Protein AF-A0A8S3HBS7-F1 (afdb_monomer_lite)

InterPro domains:
  IPR002999 Tudor domain [PF00567] (1-76)
  IPR002999 Tudor domain [PS50304] (16-75)
  IPR002999 Tudor domain [SM00333] (15-73)
  IPR050621 Tudor domain-containing [PTHR22948] (1-76)

Secondary structure (DSSP, 8-state):
-HHHHHTSPPPPTT--PPTT-EEEEE-TTT--EEEEEEEEESSSSEEEEEETTT--EEEEEGGGEEEPPGGG----

Structure (mmCIF, N/CA/C/O backbone):
data_AF-A0A8S3HBS7-F1
#
_entry.id   AF-A0A8S3HBS7-F1
#
loop_
_atom_site.group_PDB
_atom_site.id
_atom_site.type_symbol
_atom_site.label_atom_id
_atom_site.label_alt_id
_atom_site.label_comp_id
_atom_site.label_asym_id
_atom_site.label_entity_id
_atom_site.label_seq_id
_atom_site.pdbx_PDB_ins_code
_atom_site.Cartn_x
_atom_site.Cartn_y
_atom_site.Cartn_z
_atom_site.occupancy
_atom_site.B_iso_or_equiv
_atom_site.auth_seq_id
_atom_site.auth_comp_id
_atom_site.auth_asym_id
_atom_site.auth_atom_id
_atom_site.pdbx_PDB_model_num
ATOM 1 N N . MET A 1 1 ? 5.082 -12.236 -3.378 1.00 87.19 1 MET A N 1
ATOM 2 C CA . MET A 1 1 ? 4.304 -11.069 -2.915 1.00 87.19 1 MET A CA 1
ATOM 3 C C . MET A 1 1 ? 3.806 -11.266 -1.489 1.00 87.19 1 MET A C 1
ATOM 5 O O . MET A 1 1 ? 4.241 -10.519 -0.629 1.00 87.19 1 MET A O 1
ATOM 9 N N . ASN A 1 2 ? 2.985 -12.291 -1.219 1.00 92.00 2 ASN A N 1
ATOM 10 C CA . ASN A 1 2 ? 2.449 -12.571 0.121 1.00 92.00 2 ASN A CA 1
ATOM 11 C C . ASN A 1 2 ? 3.521 -12.727 1.206 1.00 92.00 2 ASN A C 1
ATOM 13 O O . ASN A 1 2 ? 3.521 -11.931 2.138 1.00 92.00 2 ASN A O 1
ATOM 17 N N . ASP A 1 3 ? 4.460 -13.667 1.064 1.00 93.00 3 ASP A N 1
ATOM 18 C CA . ASP A 1 3 ? 5.502 -13.876 2.086 1.00 93.00 3 ASP A CA 1
ATOM 19 C C . ASP A 1 3 ? 6.361 -12.624 2.297 1.00 93.00 3 ASP A C 1
ATOM 21 O O . ASP A 1 3 ? 6.654 -12.253 3.425 1.00 93.00 3 ASP A O 1
ATOM 25 N N . TYR A 1 4 ? 6.689 -11.929 1.203 1.00 93.12 4 TYR A N 1
ATOM 26 C CA . TYR A 1 4 ? 7.483 -10.702 1.227 1.00 93.12 4 TYR A CA 1
ATOM 27 C C . TYR A 1 4 ? 6.788 -9.585 2.017 1.00 93.12 4 TYR A C 1
ATOM 29 O O . TYR A 1 4 ? 7.349 -9.075 2.979 1.00 93.12 4 TYR A O 1
ATOM 37 N N . TYR A 1 5 ? 5.555 -9.216 1.656 1.00 93.44 5 TYR A N 1
ATOM 38 C CA . TYR A 1 5 ? 4.877 -8.081 2.290 1.00 93.44 5 TYR A CA 1
ATOM 39 C C . TYR A 1 5 ? 4.278 -8.406 3.662 1.00 93.44 5 TYR A C 1
ATOM 41 O O . TYR A 1 5 ? 4.115 -7.494 4.471 1.00 93.44 5 TYR A O 1
ATOM 49 N N . SER A 1 6 ? 4.025 -9.684 3.971 1.00 92.25 6 SER A N 1
ATOM 50 C CA . SER A 1 6 ? 3.540 -10.108 5.298 1.00 92.25 6 SER A CA 1
ATOM 51 C C . SER A 1 6 ? 4.545 -9.837 6.416 1.00 92.25 6 SER A C 1
ATOM 53 O O . SER A 1 6 ? 4.152 -9.734 7.573 1.00 92.25 6 SER A O 1
ATOM 55 N N . THR A 1 7 ? 5.828 -9.701 6.078 1.00 90.94 7 THR A N 1
ATOM 56 C CA . THR A 1 7 ? 6.896 -9.371 7.030 1.00 90.94 7 THR A CA 1
ATOM 57 C C . THR A 1 7 ? 7.363 -7.919 6.937 1.00 90.94 7 THR A C 1
ATOM 59 O O . THR A 1 7 ? 8.273 -7.536 7.663 1.00 90.94 7 THR A O 1
ATOM 62 N N . THR A 1 8 ? 6.792 -7.108 6.037 1.00 88.69 8 THR A N 1
ATOM 63 C CA . THR A 1 8 ? 7.179 -5.693 5.887 1.00 88.69 8 THR A CA 1
ATOM 64 C C . THR A 1 8 ? 6.366 -4.788 6.797 1.00 88.69 8 THR A C 1
ATOM 66 O O . THR A 1 8 ? 5.131 -4.855 6.822 1.00 88.69 8 THR A O 1
ATOM 69 N N . ASP A 1 9 ? 7.053 -3.869 7.470 1.00 86.88 9 ASP A N 1
ATOM 70 C CA . ASP A 1 9 ? 6.406 -2.850 8.286 1.00 86.88 9 ASP A CA 1
ATOM 71 C C . ASP A 1 9 ? 5.430 -1.993 7.465 1.00 86.88 9 ASP A C 1
ATOM 73 O O . ASP A 1 9 ? 5.685 -1.718 6.284 1.00 86.88 9 ASP A O 1
ATOM 77 N N . PRO A 1 10 ? 4.302 -1.567 8.064 1.00 84.38 10 PRO A N 1
ATOM 78 C CA . PRO A 1 10 ? 3.426 -0.575 7.463 1.00 84.38 10 PRO A CA 1
ATOM 79 C C . PRO A 1 10 ? 4.192 0.692 7.111 1.00 84.38 10 PRO A C 1
AT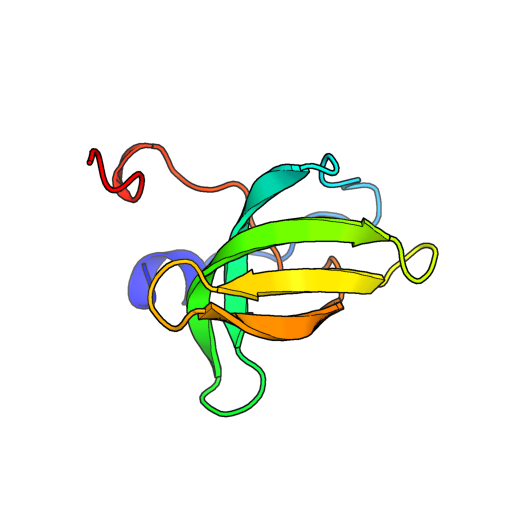OM 81 O O . PRO A 1 10 ? 5.085 1.105 7.856 1.00 84.38 10 PRO A O 1
ATOM 84 N N . PRO A 1 11 ? 3.858 1.334 5.978 1.00 82.06 11 PRO A N 1
ATOM 85 C CA . PRO A 1 11 ? 4.434 2.622 5.683 1.00 82.06 11 PRO A CA 1
ATOM 86 C C . PRO A 1 11 ? 4.039 3.595 6.797 1.00 82.06 11 PRO A C 1
ATOM 88 O O . PRO A 1 11 ? 2.974 3.477 7.410 1.00 82.06 11 PRO A O 1
ATOM 91 N N . SER A 1 12 ? 4.913 4.566 7.061 1.00 78.38 12 SER A N 1
ATOM 92 C CA . SER A 1 12 ? 4.613 5.651 7.997 1.00 78.38 12 SER A CA 1
ATOM 93 C C . SER A 1 12 ? 3.278 6.308 7.644 1.00 78.38 12 SER A C 1
ATOM 95 O O . SER A 1 12 ? 2.942 6.420 6.471 1.00 78.38 12 SER A O 1
ATOM 97 N N . ILE A 1 13 ? 2.551 6.830 8.632 1.00 71.56 13 ILE A N 1
ATOM 98 C CA . ILE A 1 13 ? 1.294 7.567 8.407 1.00 71.56 13 ILE A CA 1
ATOM 99 C C . ILE A 1 13 ? 1.479 8.816 7.522 1.00 71.56 13 ILE A C 1
ATOM 101 O O . ILE A 1 13 ? 0.517 9.353 6.987 1.00 71.56 13 ILE A O 1
ATOM 105 N N . LEU A 1 14 ? 2.725 9.274 7.349 1.00 75.75 14 LEU A N 1
ATOM 106 C CA . LEU A 1 14 ? 3.103 10.351 6.428 1.00 75.75 14 LEU A CA 1
ATOM 107 C C . LEU A 1 14 ? 3.233 9.886 4.969 1.00 75.75 14 LEU A C 1
ATOM 109 O O . LEU A 1 14 ? 3.422 10.711 4.074 1.00 75.75 14 LEU A O 1
ATOM 113 N N . TYR A 1 15 ? 3.164 8.580 4.717 1.00 79.81 15 TYR A N 1
ATOM 114 C CA . TYR A 1 15 ? 3.154 8.021 3.377 1.00 79.81 15 TYR A CA 1
ATOM 115 C C . TYR A 1 15 ? 1.858 8.404 2.674 1.00 79.81 15 TYR A C 1
ATOM 117 O O . TYR A 1 15 ? 0.772 7.958 3.038 1.00 79.81 15 TYR A O 1
ATOM 125 N N . LYS A 1 16 ? 1.999 9.229 1.637 1.00 86.19 16 LYS A N 1
ATOM 126 C CA . LYS A 1 16 ? 0.910 9.609 0.743 1.00 86.19 16 LYS A CA 1
ATOM 127 C C . LYS A 1 16 ? 1.085 8.897 -0.596 1.00 86.19 16 LYS A C 1
ATOM 129 O O . LYS A 1 16 ? 1.820 9.403 -1.447 1.00 86.19 16 LYS A O 1
ATOM 134 N N . PRO A 1 17 ? 0.469 7.716 -0.785 1.00 89.75 17 PRO A N 1
ATOM 135 C CA . PRO A 1 17 ? 0.478 7.032 -2.071 1.00 89.75 17 PRO A CA 1
ATOM 136 C C . PRO A 1 17 ? -0.053 7.936 -3.191 1.00 89.75 17 PRO A C 1
ATOM 138 O O . PRO A 1 17 ? -0.982 8.720 -2.998 1.00 89.75 17 PRO A O 1
ATOM 141 N N . MET A 1 18 ? 0.537 7.840 -4.379 1.00 92.94 18 MET A N 1
ATOM 142 C CA . MET A 1 18 ? 0.124 8.667 -5.509 1.00 92.94 18 MET A CA 1
ATOM 143 C C . MET A 1 18 ? -1.138 8.088 -6.155 1.00 92.94 18 MET A C 1
ATOM 145 O O . MET A 1 18 ? -1.189 6.891 -6.453 1.00 92.94 18 MET A O 1
ATOM 149 N N . GLU A 1 19 ? -2.139 8.926 -6.420 1.00 94.62 19 GLU A N 1
ATOM 150 C CA . GLU A 1 19 ? -3.289 8.511 -7.225 1.00 94.62 19 GLU A CA 1
ATOM 151 C C . GLU A 1 19 ? -2.840 8.012 -8.601 1.00 94.62 19 GLU A C 1
ATOM 153 O O . GLU A 1 19 ? -1.827 8.441 -9.154 1.00 94.62 19 GLU A O 1
ATOM 158 N N . MET A 1 20 ? -3.595 7.070 -9.154 1.00 93.69 20 MET A N 1
ATOM 159 C CA . MET A 1 20 ? -3.351 6.412 -10.436 1.00 93.69 20 MET A CA 1
ATOM 160 C C . MET A 1 20 ? -2.090 5.539 -10.508 1.00 93.69 20 MET A C 1
ATOM 162 O O . MET A 1 20 ? -1.907 4.887 -11.542 1.00 93.69 20 MET A O 1
ATOM 166 N N . SER A 1 21 ? -1.283 5.460 -9.443 1.00 93.88 21 SER A N 1
ATOM 167 C CA . SER A 1 21 ? -0.109 4.581 -9.347 1.00 93.88 21 SER A CA 1
ATOM 168 C C . SER A 1 21 ? -0.463 3.147 -8.922 1.00 93.88 21 SER A C 1
ATOM 170 O O . SER A 1 21 ? -1.514 2.893 -8.324 1.00 93.88 21 SER A O 1
ATOM 172 N N . CYS A 1 22 ? 0.417 2.197 -9.256 1.00 94.44 22 CYS A N 1
ATOM 173 C CA . CYS A 1 22 ? 0.317 0.812 -8.800 1.00 94.44 22 CYS A CA 1
ATOM 174 C C . CYS A 1 22 ? 0.938 0.641 -7.409 1.00 94.44 22 CYS A C 1
ATOM 176 O O . CYS A 1 22 ? 1.967 1.239 -7.092 1.00 94.44 22 CYS A O 1
ATOM 178 N N . CYS A 1 23 ? 0.345 -0.234 -6.606 1.00 94.75 23 CYS A N 1
ATOM 179 C CA . CYS A 1 23 ? 0.808 -0.591 -5.275 1.00 94.75 23 CYS A CA 1
ATOM 180 C C . CYS A 1 23 ? 0.619 -2.089 -5.010 1.00 94.75 23 CYS A C 1
ATOM 182 O O . CYS A 1 23 ? -0.070 -2.803 -5.745 1.00 94.75 23 CYS A O 1
ATOM 184 N N . ALA A 1 24 ? 1.237 -2.556 -3.933 1.00 95.25 24 ALA A N 1
ATOM 185 C CA . ALA A 1 24 ? 0.832 -3.778 -3.266 1.00 95.25 24 ALA A CA 1
ATOM 186 C C . ALA A 1 24 ? -0.230 -3.427 -2.218 1.00 95.25 24 ALA A C 1
ATOM 188 O O . ALA A 1 24 ? -0.018 -2.511 -1.424 1.00 95.25 24 ALA A O 1
ATOM 189 N N . ALA A 1 25 ? -1.348 -4.146 -2.207 1.00 95.69 25 ALA A N 1
ATOM 190 C CA . ALA A 1 25 ? -2.431 -3.931 -1.253 1.00 95.69 25 ALA A CA 1
ATOM 191 C C . ALA A 1 25 ? -2.863 -5.248 -0.611 1.00 95.69 25 ALA A C 1
ATOM 193 O O . ALA A 1 25 ? -2.988 -6.261 -1.310 1.00 95.69 25 ALA A O 1
ATOM 194 N N . ARG A 1 26 ? -3.113 -5.228 0.703 1.00 96.12 26 ARG A N 1
ATOM 195 C CA . ARG A 1 26 ? -3.699 -6.366 1.418 1.00 96.12 26 ARG A CA 1
ATOM 196 C C . ARG A 1 26 ? -5.216 -6.370 1.235 1.00 96.12 26 ARG A C 1
ATOM 198 O O . ARG A 1 26 ? -5.875 -5.394 1.571 1.00 96.12 26 ARG A O 1
ATOM 205 N N . TYR A 1 27 ? -5.750 -7.453 0.684 1.00 95.56 27 TYR A N 1
ATOM 206 C CA . TYR A 1 27 ? -7.183 -7.647 0.479 1.00 95.56 27 TYR A CA 1
ATOM 207 C C . TYR A 1 27 ? -7.860 -8.021 1.797 1.00 95.56 27 TYR A C 1
ATOM 209 O O . TYR A 1 27 ? -7.416 -8.944 2.486 1.00 95.56 27 TYR A O 1
ATOM 217 N N . SER A 1 28 ? -8.924 -7.308 2.168 1.00 94.88 28 SER A N 1
ATOM 218 C CA . SER A 1 28 ? -9.565 -7.480 3.483 1.00 94.88 28 SER A CA 1
ATOM 219 C C . SER A 1 28 ? -10.225 -8.847 3.682 1.00 94.88 28 SER A C 1
ATOM 221 O O . SER A 1 28 ? -10.327 -9.314 4.816 1.00 94.88 28 SER A O 1
ATOM 223 N N . VAL A 1 29 ? -10.652 -9.512 2.603 1.00 94.25 29 VAL A N 1
ATOM 224 C CA . VAL A 1 29 ? -11.400 -10.779 2.685 1.00 94.25 29 VAL A CA 1
ATOM 225 C C . VAL A 1 29 ? -10.504 -11.964 3.046 1.00 94.25 29 VAL A C 1
ATOM 227 O O . VAL A 1 29 ? -10.903 -12.811 3.842 1.00 94.25 29 VAL A O 1
ATOM 230 N N . ASP A 1 30 ? -9.302 -12.047 2.474 1.00 94.69 30 ASP A N 1
ATOM 231 C CA . ASP A 1 30 ? -8.405 -13.200 2.643 1.00 94.69 30 ASP A CA 1
ATOM 232 C C . ASP A 1 30 ? -7.053 -12.849 3.280 1.00 94.69 30 ASP A C 1
ATOM 234 O O . ASP A 1 30 ? -6.235 -13.739 3.519 1.00 94.69 30 ASP A O 1
ATOM 238 N N . ASN A 1 31 ? -6.830 -11.569 3.594 1.00 94.31 31 ASN A N 1
ATOM 239 C CA . ASN A 1 31 ? -5.592 -11.029 4.152 1.00 94.31 31 ASN A CA 1
ATOM 240 C C . ASN A 1 31 ? -4.349 -11.256 3.278 1.00 94.31 31 ASN A C 1
ATOM 242 O O . ASN A 1 31 ? -3.226 -11.223 3.788 1.00 94.31 31 ASN A O 1
ATOM 246 N N . ARG A 1 32 ? -4.527 -11.458 1.969 1.00 94.81 32 ARG A N 1
ATOM 247 C CA . ARG A 1 32 ? -3.426 -11.651 1.022 1.00 94.81 32 ARG A CA 1
ATOM 248 C C . ARG A 1 32 ? -3.062 -10.364 0.294 1.00 94.81 32 ARG A C 1
ATOM 250 O O . ARG A 1 32 ? -3.879 -9.472 0.097 1.00 94.81 32 ARG A O 1
ATOM 257 N N . TRP A 1 33 ? -1.802 -10.280 -0.109 1.00 94.94 33 TRP A N 1
ATOM 258 C CA . TRP A 1 33 ? -1.218 -9.176 -0.855 1.00 94.94 33 TRP A CA 1
ATOM 259 C C . TRP A 1 33 ? -1.334 -9.398 -2.356 1.00 94.94 33 TRP A C 1
ATOM 261 O O . TRP A 1 33 ? -0.879 -10.422 -2.876 1.00 94.94 33 TRP A O 1
ATOM 271 N N . TYR A 1 34 ? -1.864 -8.388 -3.036 1.00 94.38 34 TYR A N 1
ATOM 272 C CA . TYR A 1 34 ? -2.089 -8.378 -4.477 1.00 94.38 34 TYR A CA 1
ATOM 273 C C . TYR A 1 34 ? 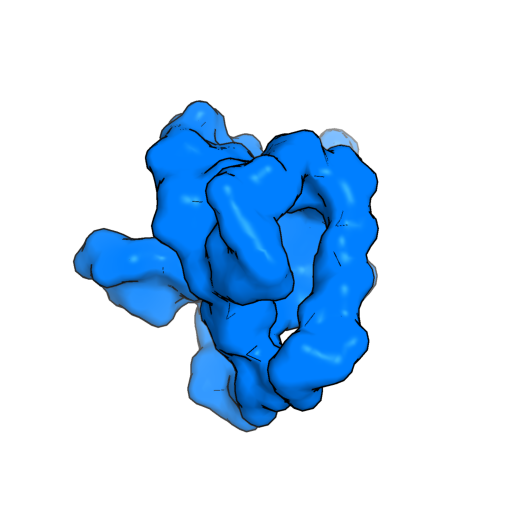-1.604 -7.072 -5.102 1.00 94.38 34 TYR A C 1
ATOM 275 O O . TYR A 1 34 ? -1.451 -6.053 -4.423 1.00 94.38 34 TYR A O 1
ATOM 283 N N . CYS A 1 35 ? -1.389 -7.090 -6.417 1.00 94.56 35 CYS A N 1
ATOM 284 C CA . CYS A 1 35 ? -1.150 -5.870 -7.180 1.00 94.56 35 CYS A CA 1
ATOM 285 C C . CYS A 1 35 ? -2.467 -5.104 -7.349 1.00 94.56 35 CYS A C 1
ATOM 287 O O . CYS A 1 35 ? -3.447 -5.645 -7.868 1.00 94.56 35 CYS A O 1
ATOM 289 N N . ALA A 1 36 ? -2.476 -3.837 -6.955 1.00 95.50 36 ALA A N 1
ATOM 290 C CA . ALA A 1 36 ? -3.625 -2.955 -7.084 1.00 95.50 36 ALA A CA 1
ATOM 291 C C . ALA A 1 36 ? -3.221 -1.606 -7.684 1.00 95.50 36 ALA A C 1
ATOM 293 O O . ALA A 1 36 ? -2.047 -1.235 -7.709 1.00 95.50 36 ALA A O 1
ATOM 294 N N . ARG A 1 37 ? -4.210 -0.858 -8.167 1.00 95.75 37 ARG A N 1
ATOM 295 C CA . ARG A 1 37 ? -4.068 0.540 -8.570 1.00 95.75 37 ARG A CA 1
ATOM 296 C C . ARG A 1 37 ? -4.844 1.426 -7.610 1.00 95.75 37 ARG A C 1
ATOM 298 O O . ARG A 1 37 ? -6.030 1.186 -7.390 1.00 95.75 37 ARG A O 1
ATOM 305 N N . ILE A 1 38 ? -4.196 2.470 -7.102 1.00 96.81 38 ILE A N 1
ATOM 306 C CA . ILE A 1 38 ? -4.867 3.533 -6.350 1.00 96.81 38 ILE A CA 1
ATOM 307 C C . ILE A 1 38 ? -5.665 4.359 -7.353 1.00 96.81 38 ILE A C 1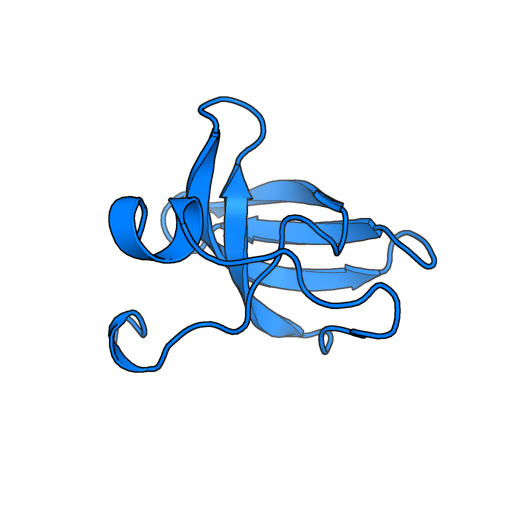
ATOM 309 O O . ILE A 1 38 ? -5.085 4.961 -8.252 1.00 96.81 38 ILE A O 1
ATOM 313 N N . LYS A 1 39 ? -6.990 4.380 -7.241 1.00 96.50 39 LYS A N 1
ATOM 314 C CA . LYS A 1 39 ? -7.842 5.189 -8.121 1.00 96.50 39 LYS A CA 1
ATOM 315 C C . LYS A 1 39 ? -7.931 6.622 -7.624 1.00 96.50 39 LYS A C 1
ATOM 317 O O . LYS A 1 39 ? -7.661 7.541 -8.388 1.00 96.50 39 LYS A O 1
ATOM 322 N N . ARG A 1 40 ? -8.306 6.789 -6.357 1.00 95.56 40 ARG A N 1
ATOM 323 C CA . ARG A 1 40 ? -8.482 8.091 -5.710 1.00 95.56 40 ARG A CA 1
ATOM 324 C C . ARG A 1 40 ? -8.493 7.967 -4.196 1.00 95.56 40 ARG A C 1
ATOM 326 O O . ARG A 1 40 ? -8.804 6.892 -3.680 1.00 95.56 40 ARG A O 1
ATOM 333 N N . TYR A 1 41 ? -8.239 9.064 -3.500 1.00 95.62 41 TYR A N 1
ATOM 334 C CA . TYR A 1 41 ? -8.522 9.163 -2.069 1.00 95.62 41 TYR A CA 1
ATOM 335 C C . TYR A 1 41 ? -10.027 9.285 -1.815 1.00 95.62 41 TYR A C 1
ATOM 337 O O . TYR A 1 41 ? -10.715 10.081 -2.457 1.00 95.62 41 TYR A O 1
ATOM 345 N N . SER A 1 42 ? -10.539 8.500 -0.869 1.00 94.94 42 SER A N 1
ATOM 346 C CA . SER A 1 42 ? -11.889 8.677 -0.314 1.00 94.94 42 SER A CA 1
ATOM 347 C C . SER A 1 42 ? -11.869 9.464 1.002 1.00 94.94 42 SER A C 1
ATOM 349 O O . SER A 1 42 ? -12.878 10.057 1.379 1.00 94.94 42 SER A O 1
ATOM 351 N N . SER A 1 43 ? -10.715 9.531 1.676 1.00 93.81 43 SER A N 1
ATOM 352 C CA . SER A 1 43 ? -10.449 10.383 2.845 1.00 93.81 43 SER A CA 1
ATOM 353 C C . SER A 1 43 ? -8.945 10.677 2.973 1.00 93.81 43 SER A C 1
ATOM 355 O O . SER A 1 43 ? -8.175 10.339 2.082 1.00 93.81 43 SER A O 1
ATOM 357 N N . GLU A 1 44 ? -8.490 11.271 4.080 1.00 90.50 44 GLU A N 1
ATOM 358 C CA . GLU A 1 44 ? -7.053 11.487 4.332 1.00 90.50 44 GLU A CA 1
ATOM 359 C C . GLU A 1 44 ? -6.249 10.185 4.512 1.00 90.50 44 GLU A C 1
ATOM 361 O O . GLU A 1 44 ? -5.034 10.187 4.319 1.00 90.50 44 GLU A O 1
ATOM 366 N N . ILE A 1 45 ? -6.917 9.085 4.878 1.00 92.38 45 ILE A N 1
ATOM 367 C CA . ILE A 1 45 ? -6.288 7.806 5.258 1.00 92.38 45 ILE A CA 1
ATOM 368 C C . ILE A 1 45 ? -6.845 6.594 4.497 1.00 92.38 45 ILE A C 1
ATOM 370 O O . ILE A 1 45 ? -6.405 5.467 4.730 1.00 92.38 45 ILE A O 1
ATOM 374 N N . ALA A 1 46 ? -7.792 6.808 3.583 1.00 94.25 46 ALA A N 1
ATOM 375 C CA . ALA A 1 46 ? -8.425 5.750 2.802 1.00 94.25 46 ALA A CA 1
ATOM 376 C C . ALA A 1 46 ? -8.429 6.078 1.307 1.00 94.25 46 ALA A C 1
ATOM 378 O O . ALA A 1 46 ? -8.559 7.239 0.902 1.00 94.25 46 ALA A O 1
ATOM 379 N N . VAL A 1 47 ? -8.289 5.034 0.492 1.00 96.81 47 VAL A N 1
ATOM 380 C CA . VAL A 1 47 ? -8.268 5.123 -0.969 1.00 96.81 47 VAL A CA 1
ATOM 381 C C . VAL A 1 47 ? -9.153 4.056 -1.598 1.00 96.81 47 VAL A C 1
ATOM 383 O O . VAL A 1 47 ? -9.271 2.941 -1.095 1.00 96.81 47 VAL A O 1
ATOM 386 N N . GLU A 1 48 ? -9.719 4.376 -2.756 1.00 97.69 48 GLU A N 1
ATOM 387 C CA . GLU A 1 48 ? -10.337 3.387 -3.630 1.00 97.69 48 GLU A CA 1
ATOM 388 C C . GLU A 1 48 ? -9.242 2.646 -4.412 1.00 97.69 48 GLU A C 1
ATOM 390 O O . GLU A 1 48 ? -8.455 3.256 -5.143 1.00 97.69 48 GLU A O 1
ATOM 395 N N . LEU A 1 49 ? -9.209 1.324 -4.283 1.00 97.25 49 LEU A N 1
ATOM 396 C CA . LEU A 1 49 ? -8.293 0.418 -4.963 1.00 97.25 49 LEU A CA 1
ATOM 397 C C . LEU A 1 49 ? -9.021 -0.349 -6.065 1.00 97.25 49 LEU A C 1
ATOM 399 O O . LEU A 1 49 ? -10.222 -0.613 -5.974 1.00 97.25 49 LEU A O 1
ATOM 403 N N . ALA A 1 50 ? -8.283 -0.740 -7.100 1.00 96.56 50 ALA A N 1
ATOM 404 C CA . ALA A 1 50 ? -8.699 -1.783 -8.032 1.00 96.56 50 ALA A CA 1
ATOM 405 C C . ALA A 1 50 ? -7.607 -2.838 -8.164 1.00 96.56 50 ALA A C 1
ATOM 407 O O . ALA A 1 50 ? -6.478 -2.518 -8.544 1.00 96.56 50 ALA A O 1
ATOM 408 N N . TYR A 1 51 ? -7.949 -4.086 -7.861 1.00 94.94 51 TYR A N 1
ATOM 409 C CA . TYR A 1 51 ? -7.025 -5.210 -7.941 1.00 94.94 51 TYR A CA 1
ATOM 410 C C . TYR A 1 51 ? -6.827 -5.622 -9.394 1.00 94.94 51 TYR A C 1
ATOM 412 O O . TYR A 1 51 ? -7.785 -5.932 -10.100 1.00 94.94 51 TYR A O 1
ATOM 420 N N . LEU A 1 52 ? -5.575 -5.624 -9.852 1.00 91.44 52 LEU A N 1
ATOM 421 C CA . LEU A 1 52 ? -5.256 -5.777 -11.274 1.00 91.44 52 LEU A CA 1
ATOM 422 C C . LEU A 1 52 ? -5.597 -7.171 -11.814 1.00 91.44 52 LEU A C 1
ATOM 424 O O . LEU A 1 52 ? -5.914 -7.308 -12.989 1.00 91.44 52 LEU A O 1
ATOM 428 N N . GLU A 1 53 ? -5.543 -8.196 -10.964 1.00 84.81 53 GLU A N 1
ATOM 429 C CA . GLU A 1 53 ? -5.753 -9.593 -11.369 1.00 84.81 53 GLU A CA 1
ATOM 430 C C . GLU A 1 53 ? -7.232 -9.997 -11.404 1.00 84.81 53 GLU A C 1
ATOM 432 O O . GLU A 1 53 ? -7.609 -10.891 -12.156 1.00 84.81 53 GLU A O 1
ATOM 437 N N . TYR A 1 54 ? -8.070 -9.326 -10.614 1.00 87.31 54 TYR A N 1
ATOM 438 C CA . TYR A 1 54 ? -9.465 -9.717 -10.392 1.00 87.31 54 TYR A CA 1
ATOM 439 C C . TYR A 1 54 ? -10.468 -8.653 -10.847 1.00 87.31 54 TYR A C 1
ATOM 441 O O . TYR A 1 54 ? -11.655 -8.941 -10.988 1.00 87.31 54 TYR A O 1
ATOM 449 N N . GLY A 1 55 ? -10.016 -7.416 -11.067 1.00 87.94 55 GLY A N 1
ATOM 450 C CA . GLY A 1 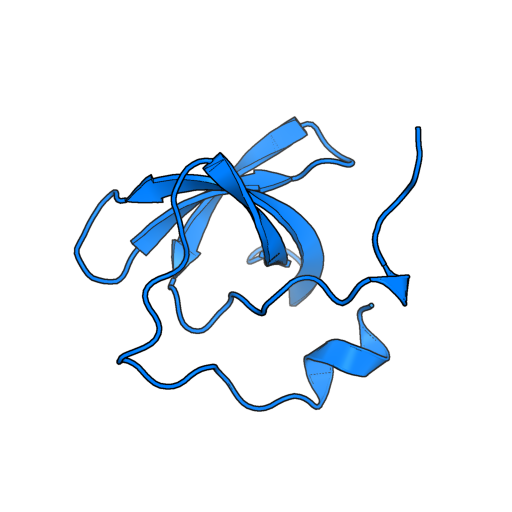55 ? -10.850 -6.294 -11.495 1.00 87.94 55 GLY A CA 1
ATOM 451 C C . GLY A 1 55 ? -11.817 -5.772 -10.429 1.00 87.94 55 GLY A C 1
ATOM 452 O O . GLY A 1 55 ? -12.520 -4.797 -10.688 1.00 87.94 55 GLY A O 1
ATOM 453 N N . ASN A 1 56 ? -11.861 -6.380 -9.239 1.00 94.19 56 ASN A N 1
ATOM 454 C CA . ASN A 1 56 ? -12.694 -5.905 -8.144 1.00 94.19 56 ASN A CA 1
ATOM 455 C C . ASN A 1 56 ? -12.118 -4.631 -7.516 1.00 94.19 56 ASN A C 1
ATOM 457 O O . ASN A 1 56 ? -10.908 -4.382 -7.517 1.00 94.19 56 ASN A O 1
ATOM 461 N N . ASN A 1 57 ? -13.025 -3.844 -6.948 1.00 95.62 57 ASN A N 1
ATOM 462 C CA . ASN A 1 57 ? -12.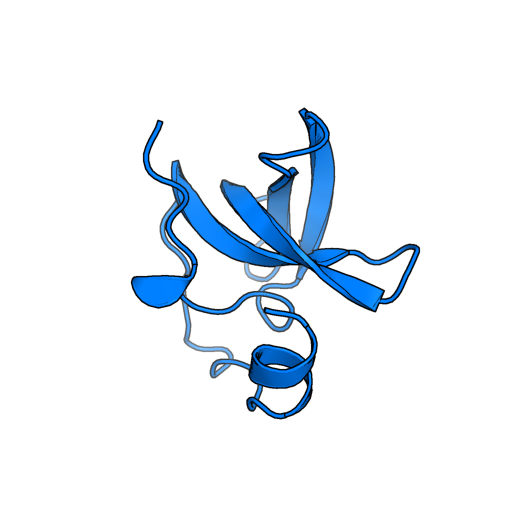726 -2.625 -6.223 1.00 95.62 57 ASN A CA 1
ATOM 463 C C . ASN A 1 57 ? -12.924 -2.816 -4.720 1.00 95.62 57 ASN A C 1
ATOM 465 O O . ASN A 1 57 ? -13.784 -3.585 -4.295 1.00 95.62 57 ASN A O 1
ATOM 469 N N . GLU A 1 58 ? -12.159 -2.063 -3.941 1.00 95.94 58 GLU A N 1
ATOM 470 C CA . GLU A 1 58 ? -12.255 -2.006 -2.483 1.00 95.94 58 GLU A CA 1
ATOM 471 C C . GLU A 1 58 ? -11.846 -0.618 -1.991 1.00 95.94 58 GLU A C 1
ATOM 473 O O . GLU A 1 58 ? -11.035 0.054 -2.627 1.00 95.94 58 GLU A O 1
ATOM 478 N N . GLU A 1 59 ? -12.387 -0.201 -0.850 1.00 96.94 59 GLU A N 1
ATOM 479 C CA . GLU A 1 59 ? -11.801 0.878 -0.063 1.00 96.94 59 GLU A CA 1
ATOM 480 C C . GLU A 1 59 ? -10.751 0.305 0.897 1.00 96.94 59 GLU A C 1
ATOM 482 O O . GLU A 1 59 ? -11.072 -0.518 1.751 1.00 96.94 59 GLU A O 1
ATOM 487 N N . GLY A 1 60 ? -9.497 0.730 0.742 1.00 94.94 60 GLY A N 1
ATOM 488 C CA . GLY A 1 60 ? -8.375 0.276 1.559 1.00 94.94 60 GLY A CA 1
ATOM 489 C C . GLY A 1 60 ? -7.760 1.406 2.379 1.00 94.94 60 GLY A C 1
ATOM 490 O O . GLY A 1 60 ? -7.719 2.560 1.948 1.00 94.94 60 GLY A O 1
ATOM 491 N N . HIS A 1 61 ? -7.238 1.068 3.558 1.00 94.94 61 HIS A N 1
ATOM 492 C CA . HIS A 1 61 ? -6.511 2.005 4.413 1.00 94.94 61 HIS A CA 1
ATOM 493 C C . HIS A 1 61 ? -5.051 2.151 3.957 1.00 94.94 61 HIS A C 1
ATOM 495 O O . HIS A 1 61 ? -4.418 1.167 3.572 1.00 94.94 61 HIS A O 1
ATOM 501 N N . ILE A 1 62 ? -4.467 3.350 4.047 1.00 93.75 62 ILE A N 1
ATOM 502 C CA . ILE A 1 62 ? -3.095 3.608 3.559 1.00 93.75 62 ILE A CA 1
ATOM 503 C C . ILE A 1 62 ? -2.013 2.754 4.246 1.00 93.75 62 ILE A C 1
ATOM 505 O O . ILE A 1 62 ? -0.968 2.495 3.653 1.00 93.75 62 ILE A O 1
ATOM 509 N N . THR A 1 63 ? -2.260 2.265 5.467 1.00 93.25 63 THR A N 1
ATOM 510 C CA . THR A 1 63 ? -1.338 1.358 6.187 1.00 93.25 63 THR A CA 1
ATOM 511 C C . THR A 1 63 ? -1.328 -0.062 5.623 1.00 93.25 63 THR A C 1
ATOM 513 O O . THR A 1 63 ? -0.404 -0.826 5.900 1.00 93.25 63 THR A O 1
ATOM 516 N N . GLU A 1 64 ? -2.331 -0.414 4.820 1.00 94.75 64 GLU A N 1
ATOM 517 C CA . GLU A 1 64 ? -2.465 -1.702 4.130 1.00 94.75 64 GLU A CA 1
ATOM 518 C C . GLU A 1 64 ? -1.901 -1.662 2.709 1.00 94.75 64 GLU A C 1
ATOM 520 O O . GLU A 1 64 ? -2.052 -2.610 1.937 1.00 94.75 64 GLU A O 1
ATOM 525 N N . LEU A 1 65 ? -1.231 -0.561 2.366 1.00 94.88 65 LEU A N 1
ATOM 526 C CA . LEU A 1 65 ? -0.556 -0.369 1.096 1.00 94.88 65 LEU A CA 1
ATOM 527 C C . LEU A 1 65 ? 0.951 -0.454 1.280 1.00 94.88 65 LEU A C 1
ATOM 529 O O . LEU A 1 65 ? 1.501 -0.095 2.324 1.00 94.88 65 LEU A O 1
ATOM 533 N N . ARG A 1 66 ? 1.637 -0.913 0.241 1.00 94.19 66 ARG A N 1
ATOM 534 C CA . ARG A 1 66 ? 3.092 -0.844 0.120 1.00 94.19 6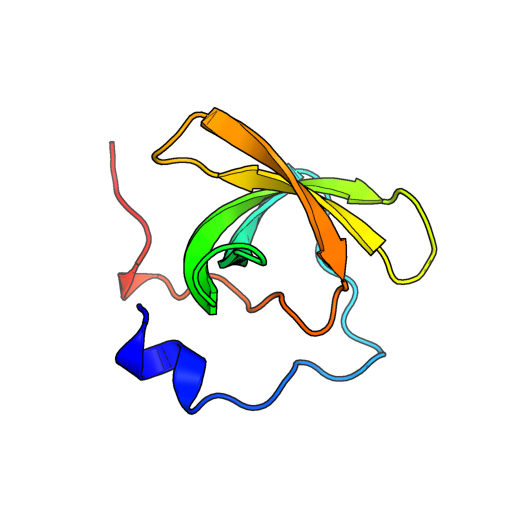6 ARG A CA 1
ATOM 535 C C . ARG A 1 66 ? 3.460 -0.394 -1.292 1.00 94.19 66 ARG A C 1
ATOM 537 O O . ARG A 1 66 ? 2.721 -0.698 -2.236 1.00 94.19 66 ARG A O 1
ATOM 544 N N . PRO A 1 67 ? 4.606 0.285 -1.468 1.00 92.56 67 PRO A N 1
ATOM 545 C CA . PRO A 1 67 ? 5.186 0.469 -2.790 1.00 92.56 67 PRO A CA 1
ATOM 546 C C . PRO A 1 67 ? 5.297 -0.881 -3.502 1.00 92.56 67 PRO A C 1
ATOM 548 O O . PRO A 1 67 ? 5.735 -1.866 -2.899 1.00 92.56 67 PRO A O 1
ATOM 551 N N . LEU A 1 68 ? 4.875 -0.931 -4.765 1.00 92.38 68 LEU A N 1
ATOM 552 C CA . LEU A 1 68 ? 5.012 -2.142 -5.561 1.00 92.38 68 LEU A CA 1
ATOM 553 C C . LEU A 1 68 ? 6.494 -2.348 -5.889 1.00 92.38 68 LEU A C 1
ATOM 555 O O . LEU A 1 68 ? 7.103 -1.511 -6.554 1.00 92.38 68 LEU A O 1
ATOM 559 N N . ASP A 1 69 ? 7.066 -3.448 -5.407 1.00 91.06 69 ASP A N 1
ATOM 560 C CA . ASP A 1 69 ? 8.437 -3.821 -5.730 1.00 91.06 69 ASP A CA 1
ATOM 561 C C . ASP A 1 69 ? 8.515 -4.141 -7.234 1.00 91.06 69 ASP A C 1
ATOM 563 O O . ASP A 1 69 ? 7.646 -4.864 -7.741 1.00 91.06 69 ASP A O 1
ATOM 567 N N . PRO A 1 70 ? 9.526 -3.635 -7.965 1.00 89.31 70 PRO A N 1
ATOM 568 C CA . PRO A 1 70 ? 9.719 -3.941 -9.377 1.00 89.31 70 PRO A CA 1
ATOM 569 C C . PRO A 1 70 ? 9.710 -5.438 -9.710 1.00 89.31 70 PRO A C 1
ATOM 571 O O . PRO A 1 70 ? 9.266 -5.810 -10.794 1.00 89.31 70 PRO A O 1
ATOM 574 N N . ALA A 1 71 ? 10.128 -6.304 -8.780 1.00 89.19 71 ALA A N 1
ATOM 575 C CA . ALA A 1 71 ? 10.085 -7.758 -8.942 1.00 89.19 71 ALA A CA 1
ATOM 576 C C . ALA A 1 71 ? 8.656 -8.330 -9.044 1.00 89.19 71 ALA A C 1
ATOM 578 O O . ALA A 1 71 ? 8.475 -9.447 -9.527 1.00 89.19 71 ALA A O 1
ATOM 579 N N . PHE A 1 72 ? 7.640 -7.584 -8.597 1.00 88.38 72 PHE A N 1
ATOM 580 C CA . PHE A 1 72 ? 6.223 -7.948 -8.700 1.00 88.38 72 PHE A CA 1
ATOM 581 C C . PHE A 1 72 ? 5.479 -7.172 -9.795 1.00 88.38 72 PHE A C 1
ATOM 583 O O . PHE A 1 72 ? 4.272 -7.356 -9.955 1.00 88.38 72 PHE A O 1
ATOM 590 N N . ILE A 1 73 ? 6.169 -6.333 -10.577 1.00 81.94 73 ILE A N 1
ATOM 591 C CA . ILE A 1 73 ? 5.574 -5.725 -11.769 1.00 81.94 73 ILE A CA 1
ATOM 592 C C . ILE A 1 73 ? 5.349 -6.838 -12.789 1.00 81.94 73 ILE A C 1
ATOM 594 O O . ILE A 1 73 ? 6.282 -7.351 -13.406 1.00 81.94 73 ILE A O 1
ATOM 598 N N . ARG A 1 74 ? 4.085 -7.215 -12.978 1.00 69.38 74 ARG A N 1
ATOM 599 C CA . ARG A 1 74 ? 3.700 -8.077 -14.091 1.00 69.38 74 ARG A CA 1
ATOM 600 C C . ARG A 1 74 ? 3.775 -7.233 -15.361 1.00 69.38 74 ARG A C 1
ATOM 602 O O . ARG A 1 74 ? 2.947 -6.348 -15.568 1.00 69.38 74 ARG A O 1
ATOM 609 N N . LEU A 1 75 ? 4.814 -7.464 -16.163 1.00 48.59 75 LEU A N 1
ATOM 610 C CA . LEU A 1 75 ? 4.862 -6.964 -17.533 1.00 48.59 75 LEU A CA 1
ATOM 611 C C . LEU A 1 75 ? 3.679 -7.575 -18.312 1.00 48.59 75 LEU A C 1
ATOM 613 O O . LEU A 1 75 ? 3.349 -8.738 -18.052 1.00 48.59 75 LEU A O 1
ATOM 617 N N . PRO A 1 76 ? 3.015 -6.801 -19.189 1.00 56.84 76 PRO A N 1
ATOM 618 C CA . PRO A 1 76 ? 1.981 -7.329 -20.076 1.00 56.84 76 PRO A CA 1
ATOM 619 C C . PRO A 1 76 ? 2.514 -8.437 -20.992 1.00 56.84 76 PRO A C 1
ATOM 621 O O . PRO A 1 76 ? 3.716 -8.394 -21.346 1.00 56.84 76 PRO A O 1
#

Radius of gyration: 11.3 Å; chains: 1; bounding box: 23×25×28 Å

pLDDT: mean 90.64, std 8.47, range [48.59, 97.69]

Organism: NCBI:txid392030

Foldseek 3Di:
DFVVVVPDFFDPLPDDDDAQDWWWFQDPPPRGTAIWHFHADPDSFWTWIAGPVPRDIDIGGSSRIGHDDPVPPDDD

Sequence (76 aa):
MNDYYSTTDPPSILYKPMEMSCCAARYSVDNRWYCARIKRYSSEIAVELAYLEYGNNEEGHITELRPLDPAFIRLP